Protein AF-A0A9D3VJL6-F1 (afdb_monomer)

Solvent-accessible surface area (backbone atoms only — not comparable to full-atom values): 7669 Å² total; per-residue (Å²): 142,86,81,81,92,48,72,68,60,49,53,54,51,63,73,34,63,89,74,51,64,36,89,69,79,45,66,70,25,32,50,49,57,71,46,64,61,53,89,75,35,52,70,61,64,94,80,65,54,70,74,57,64,73,72,49,80,83,68,96,58,64,30,78,55,57,44,67,55,32,50,45,51,58,25,70,75,66,76,45,72,98,58,66,75,91,66,57,72,33,81,36,74,66,43,76,95,51,39,79,84,41,74,95,44,32,77,77,44,62,91,72,71,75,70,91,78,130

Organism: NCBI:txid47602

Structure (mmCIF, N/CA/C/O backbone):
data_AF-A0A9D3VJL6-F1
#
_entry.id   AF-A0A9D3VJL6-F1
#
loop_
_atom_site.group_PDB
_atom_site.id
_atom_site.type_symbol
_atom_site.label_atom_id
_atom_site.label_alt_id
_atom_site.label_comp_id
_atom_site.label_asym_id
_atom_site.label_entity_id
_atom_site.label_seq_id
_atom_site.pdbx_PDB_ins_code
_atom_site.Cartn_x
_atom_site.Cartn_y
_atom_site.Cartn_z
_atom_site.occupancy
_atom_site.B_iso_or_equiv
_atom_site.auth_seq_id
_atom_site.auth_comp_id
_atom_site.auth_asym_id
_atom_site.auth_atom_id
_atom_site.pdbx_PDB_model_num
ATOM 1 N N . MET A 1 1 ? -3.039 2.910 -1.464 1.00 93.69 1 MET A N 1
ATOM 2 C CA . MET A 1 1 ? -4.215 2.185 -0.932 1.00 93.69 1 MET A CA 1
ATOM 3 C C . MET A 1 1 ? -5.380 2.350 -1.890 1.00 93.69 1 MET A C 1
ATOM 5 O O . MET A 1 1 ? -5.426 3.360 -2.580 1.00 93.69 1 MET A O 1
ATOM 9 N N . VAL A 1 2 ? -6.300 1.389 -1.907 1.00 95.94 2 VAL A N 1
ATOM 10 C CA . VAL A 1 2 ? -7.600 1.479 -2.588 1.00 95.94 2 VAL A CA 1
ATOM 11 C C . VAL A 1 2 ? -8.654 1.219 -1.520 1.00 95.94 2 VAL A C 1
ATOM 13 O O . VAL A 1 2 ? -8.503 0.266 -0.761 1.00 95.94 2 VAL A O 1
ATOM 16 N N . VAL A 1 3 ? -9.652 2.094 -1.401 1.00 95.00 3 VAL A N 1
ATOM 17 C CA . VAL A 1 3 ? -10.644 2.045 -0.318 1.00 95.00 3 VAL A CA 1
ATOM 18 C C . VAL A 1 3 ? -12.034 2.366 -0.843 1.00 95.00 3 VAL A C 1
ATOM 20 O O . VAL A 1 3 ? -12.179 3.165 -1.769 1.00 95.00 3 VAL A O 1
ATOM 23 N N . GLU A 1 4 ? -13.046 1.786 -0.208 1.00 95.38 4 GLU A N 1
ATOM 24 C CA . GLU A 1 4 ? -14.421 2.263 -0.299 1.00 95.38 4 GLU A CA 1
ATOM 25 C C . GLU A 1 4 ? -14.651 3.305 0.811 1.00 95.38 4 GLU A C 1
ATOM 27 O O . GLU A 1 4 ? -14.454 2.996 1.990 1.00 95.38 4 GLU A O 1
ATOM 32 N N . PRO A 1 5 ? -15.012 4.558 0.479 1.00 97.00 5 PRO A N 1
ATOM 33 C CA . PRO A 1 5 ? -15.273 5.574 1.492 1.00 97.00 5 PRO A CA 1
ATOM 34 C C . PRO A 1 5 ? -16.431 5.183 2.419 1.00 97.00 5 PRO A C 1
ATOM 36 O O . PRO A 1 5 ? -17.514 4.830 1.959 1.00 97.00 5 PRO A O 1
ATOM 39 N N . SER A 1 6 ? -16.227 5.308 3.732 1.00 97.75 6 SER A N 1
ATOM 40 C CA . SER A 1 6 ? -17.246 5.013 4.743 1.00 97.75 6 SER A CA 1
ATOM 41 C C . SER A 1 6 ? -17.085 5.919 5.959 1.00 97.75 6 SER A C 1
ATOM 43 O O . SER A 1 6 ? -16.035 5.932 6.605 1.00 97.75 6 SER A O 1
ATOM 45 N N . GLU A 1 7 ? -18.142 6.661 6.296 1.00 98.62 7 GLU A N 1
ATOM 46 C CA . GLU A 1 7 ? -18.177 7.511 7.491 1.00 98.62 7 GLU A CA 1
ATOM 47 C C . GLU A 1 7 ? -18.021 6.684 8.774 1.00 98.62 7 GLU A C 1
ATOM 49 O O . GLU A 1 7 ? -17.323 7.095 9.699 1.00 98.62 7 GLU A O 1
ATOM 54 N N . ALA A 1 8 ? -18.614 5.487 8.815 1.00 98.62 8 ALA A N 1
ATOM 55 C CA . ALA A 1 8 ? -18.505 4.592 9.961 1.00 98.62 8 ALA A CA 1
ATOM 56 C C . ALA A 1 8 ? -17.052 4.150 10.197 1.00 98.62 8 ALA A C 1
ATOM 58 O O . ALA A 1 8 ? -16.560 4.246 11.320 1.00 98.62 8 ALA A O 1
ATOM 59 N N . VAL A 1 9 ? -16.350 3.729 9.136 1.00 97.50 9 VAL A N 1
ATOM 60 C CA . VAL A 1 9 ? -14.932 3.327 9.214 1.00 97.50 9 VAL A CA 1
ATOM 61 C C . VAL A 1 9 ? -14.055 4.520 9.589 1.00 97.50 9 VAL A C 1
ATOM 63 O O . VAL A 1 9 ? -13.170 4.399 10.432 1.00 97.50 9 VAL A O 1
ATOM 66 N N . PHE A 1 10 ? -14.324 5.697 9.020 1.00 98.25 10 PHE A N 1
ATOM 67 C CA . PHE A 1 10 ? -13.608 6.919 9.376 1.00 98.25 10 PHE A CA 1
ATOM 68 C C . PHE A 1 10 ? -13.761 7.267 10.862 1.00 98.25 10 PHE A C 1
ATOM 70 O O . PHE A 1 10 ? -12.760 7.436 11.557 1.00 98.25 10 PHE A O 1
ATOM 77 N N . ASN A 1 11 ? -14.993 7.326 11.372 1.00 98.69 11 ASN A N 1
ATOM 78 C CA . ASN A 1 11 ? -15.258 7.650 12.775 1.00 98.69 11 ASN A CA 1
ATOM 79 C C . ASN A 1 11 ? -14.641 6.615 13.725 1.00 98.69 11 ASN A C 1
ATOM 81 O O . ASN A 1 11 ? -14.092 6.979 14.767 1.00 98.69 11 ASN A O 1
ATOM 85 N N . ASP A 1 12 ? -14.672 5.337 13.347 1.00 98.44 12 ASP A N 1
ATOM 86 C CA . ASP A 1 12 ? -14.026 4.273 14.105 1.00 98.44 12 ASP A CA 1
ATOM 87 C C . ASP A 1 12 ? -12.494 4.436 14.143 1.00 98.44 12 ASP A C 1
ATOM 89 O O . ASP A 1 12 ? -11.909 4.393 15.230 1.00 98.44 12 ASP A O 1
ATOM 93 N N . MET A 1 13 ? -11.844 4.721 13.006 1.00 97.88 13 MET A N 1
ATOM 94 C CA . MET A 1 13 ? -10.410 5.050 12.959 1.00 97.88 13 MET A CA 1
ATOM 95 C C . MET A 1 13 ? -10.084 6.262 13.841 1.00 97.88 13 MET A C 1
ATOM 97 O O . MET A 1 13 ? -9.156 6.208 14.651 1.00 97.88 13 MET A O 1
ATOM 101 N N . MET A 1 14 ? -10.873 7.334 13.745 1.00 98.06 14 MET A N 1
ATOM 102 C CA . MET A 1 14 ? -10.661 8.551 14.533 1.00 98.06 14 MET A CA 1
ATOM 103 C C . MET A 1 14 ? -10.806 8.305 16.036 1.00 98.06 14 MET A C 1
ATOM 105 O O . MET A 1 14 ? -10.029 8.852 16.818 1.00 98.06 14 MET A O 1
ATOM 109 N N . SER A 1 15 ? -11.732 7.438 16.455 1.00 98.25 15 SER A N 1
ATOM 110 C CA . SER A 1 15 ? -11.870 7.051 17.867 1.00 98.25 15 SER A CA 1
ATOM 111 C C . SER A 1 15 ? -10.631 6.325 18.413 1.00 98.25 15 SER A C 1
ATOM 113 O O . SER A 1 15 ? -10.362 6.379 19.613 1.00 98.25 15 SER A O 1
ATOM 115 N N . LYS A 1 16 ? -9.847 5.690 17.530 1.00 98.19 16 LYS A N 1
ATOM 116 C CA . LYS A 1 16 ? -8.677 4.872 17.866 1.00 98.19 16 LYS A CA 1
ATOM 117 C C . LYS A 1 16 ? -7.337 5.593 17.704 1.00 98.19 16 LYS A C 1
ATOM 119 O O . LYS A 1 16 ? -6.320 5.043 18.124 1.00 98.19 16 LYS A O 1
ATOM 124 N N . VAL A 1 17 ? -7.305 6.811 17.152 1.00 96.12 17 VAL A N 1
ATOM 125 C CA . VAL A 1 17 ? -6.056 7.534 16.820 1.00 96.12 17 VAL A CA 1
ATOM 126 C C . VAL A 1 17 ? -5.122 7.738 18.021 1.00 96.12 17 VAL A C 1
ATOM 128 O O . VAL A 1 17 ? -3.906 7.700 17.872 1.00 96.12 17 VAL A O 1
ATOM 131 N N . ASN A 1 18 ? -5.686 7.903 19.223 1.00 94.81 18 ASN A N 1
ATOM 132 C CA . ASN A 1 18 ? -4.924 8.130 20.456 1.00 94.81 18 ASN A CA 1
ATOM 133 C C . ASN A 1 18 ? -4.660 6.850 21.263 1.00 94.81 18 ASN A C 1
ATOM 135 O O . ASN A 1 18 ? -3.924 6.891 22.246 1.00 94.81 18 ASN A O 1
ATOM 139 N N . THR A 1 19 ? -5.294 5.732 20.905 1.00 96.25 19 THR A N 1
ATOM 140 C CA . THR A 1 19 ? -5.258 4.488 21.695 1.00 96.25 19 THR A CA 1
ATOM 141 C C . THR A 1 19 ? -4.543 3.354 20.979 1.00 96.25 19 THR A C 1
ATOM 143 O O . THR A 1 19 ? -3.962 2.488 21.628 1.00 96.25 19 THR A O 1
ATOM 146 N N . LEU A 1 20 ? -4.600 3.330 19.649 1.00 96.38 20 LEU A N 1
ATOM 147 C CA . LEU A 1 20 ? -3.952 2.316 18.838 1.00 96.38 20 LEU A CA 1
ATOM 148 C C . LEU A 1 20 ? -2.508 2.747 18.536 1.00 96.38 20 LEU A C 1
ATOM 150 O O . LEU A 1 20 ? -2.294 3.877 18.094 1.00 96.38 20 LEU A O 1
ATOM 154 N N . PRO A 1 21 ? -1.499 1.890 18.767 1.00 94.06 21 PRO A N 1
ATOM 155 C CA . PRO A 1 21 ? -0.109 2.289 18.595 1.00 94.06 21 PRO A CA 1
ATOM 156 C C . PRO A 1 21 ? 0.228 2.543 17.120 1.00 94.06 21 PRO A C 1
ATOM 158 O O . PRO A 1 21 ? -0.124 1.750 16.249 1.00 94.06 21 PRO A O 1
ATOM 161 N N . SER A 1 22 ? 0.996 3.601 16.848 1.00 96.44 22 SER A N 1
ATOM 162 C CA . SER A 1 22 ? 1.690 3.791 15.571 1.00 96.44 22 SER A CA 1
ATOM 163 C C . SER A 1 22 ? 3.192 3.645 15.779 1.00 96.44 22 SER A C 1
ATOM 165 O O . SER A 1 22 ? 3.863 4.554 16.265 1.00 96.44 22 SER A O 1
ATOM 167 N N . TYR A 1 23 ? 3.737 2.489 15.405 1.00 94.00 23 TYR A N 1
ATOM 168 C CA . TYR A 1 23 ? 5.156 2.181 15.604 1.00 94.00 23 TYR A CA 1
ATOM 169 C C . TYR A 1 23 ? 6.094 2.975 14.676 1.00 94.00 23 TYR A C 1
ATOM 171 O O . TYR A 1 23 ? 7.304 2.971 14.885 1.00 94.00 23 TYR A O 1
ATOM 179 N N . THR A 1 24 ? 5.554 3.663 13.664 1.00 91.81 24 THR A N 1
ATOM 180 C CA . THR A 1 24 ? 6.306 4.601 12.814 1.00 91.81 24 THR A CA 1
ATOM 181 C C . THR A 1 24 ? 6.113 6.061 13.229 1.00 91.81 24 THR A C 1
ATOM 183 O O . THR A 1 24 ? 6.767 6.936 12.668 1.00 91.81 24 THR A O 1
ATOM 186 N N . GLY A 1 25 ? 5.193 6.344 14.160 1.00 92.44 25 GLY A N 1
ATOM 187 C CA . GLY A 1 25 ? 4.761 7.703 14.500 1.00 92.44 25 GLY A CA 1
ATOM 188 C C . GLY A 1 25 ? 3.923 8.400 13.417 1.00 92.44 25 GLY A C 1
ATOM 189 O O . GLY A 1 25 ? 3.588 9.569 13.583 1.00 92.44 25 GLY A O 1
ATOM 190 N N . GLY A 1 26 ? 3.584 7.707 12.322 1.00 92.56 26 GLY A N 1
ATOM 191 C CA . GLY A 1 26 ? 2.801 8.236 11.199 1.00 92.56 26 GLY A CA 1
ATOM 192 C C . GLY A 1 26 ? 1.571 7.390 10.862 1.00 92.56 26 GLY A C 1
ATOM 193 O O . GLY A 1 26 ? 1.184 6.495 11.618 1.00 92.56 26 GLY A O 1
ATOM 194 N N . ASP A 1 27 ? 0.971 7.648 9.702 1.00 95.19 27 ASP A N 1
ATOM 195 C CA . ASP A 1 27 ? -0.214 6.934 9.213 1.00 95.19 27 ASP A CA 1
ATOM 196 C C . ASP A 1 27 ? 0.082 5.460 8.916 1.00 95.19 27 ASP A C 1
ATOM 198 O O . ASP A 1 27 ? -0.701 4.605 9.314 1.00 95.19 27 ASP A O 1
ATOM 202 N N . GLN A 1 28 ? 1.240 5.137 8.325 1.00 95.06 28 GLN A N 1
ATOM 203 C CA . GLN A 1 28 ? 1.606 3.752 8.005 1.00 95.06 28 GLN A CA 1
ATOM 204 C C . GLN A 1 28 ? 1.560 2.841 9.241 1.00 95.06 28 GLN A C 1
ATOM 206 O O . GLN A 1 28 ? 0.998 1.750 9.192 1.00 95.06 28 GLN A O 1
ATOM 211 N N . GLY A 1 29 ? 2.136 3.285 10.362 1.00 96.56 29 GLY A N 1
ATOM 212 C CA . GLY A 1 29 ? 2.134 2.517 11.604 1.00 96.56 29 GLY A CA 1
ATOM 213 C C . GLY A 1 29 ? 0.735 2.381 12.199 1.00 96.56 29 GLY A C 1
ATOM 214 O O . GLY A 1 29 ? 0.376 1.300 12.653 1.00 96.56 29 GLY A O 1
ATOM 215 N N . PHE A 1 30 ? -0.069 3.448 12.156 1.00 98.06 30 PHE A N 1
ATOM 216 C CA . PHE A 1 30 ? -1.451 3.420 12.633 1.00 98.06 30 PHE A CA 1
ATOM 217 C C . PHE A 1 30 ? -2.320 2.474 11.794 1.00 98.06 30 PHE A C 1
ATOM 219 O O . PHE A 1 30 ? -3.002 1.615 12.346 1.00 98.06 30 PHE A O 1
ATOM 226 N N . LEU A 1 31 ? -2.264 2.593 10.466 1.00 97.31 31 LEU A N 1
ATOM 227 C CA . LEU A 1 31 ? -3.057 1.791 9.535 1.00 97.31 31 LEU A CA 1
ATOM 228 C C . LEU A 1 31 ? -2.676 0.311 9.593 1.00 97.31 31 LEU A C 1
ATOM 230 O O . LEU A 1 31 ? -3.564 -0.532 9.540 1.00 97.31 31 LEU A O 1
ATOM 234 N N . ASN A 1 32 ? -1.395 -0.013 9.783 1.00 96.62 32 ASN A N 1
ATOM 235 C CA . ASN A 1 32 ? -0.967 -1.398 9.993 1.00 96.62 32 ASN A CA 1
ATOM 236 C C . ASN A 1 32 ? -1.467 -1.969 11.325 1.00 96.62 32 ASN A C 1
ATOM 238 O O . ASN A 1 32 ? -1.782 -3.152 11.399 1.00 96.62 32 ASN A O 1
ATOM 242 N N . SER A 1 33 ? -1.574 -1.148 12.372 1.00 97.25 33 SER A N 1
ATOM 243 C CA . SER A 1 33 ? -2.201 -1.578 13.624 1.00 97.25 33 SER A CA 1
ATOM 244 C C . SER A 1 33 ? -3.722 -1.712 13.494 1.00 97.25 33 SER A C 1
ATOM 246 O O . SER A 1 33 ? -4.309 -2.570 14.150 1.00 97.25 33 SER A O 1
ATOM 248 N N . TYR A 1 34 ? -4.367 -0.864 12.683 1.00 97.38 34 TYR A N 1
ATOM 249 C CA . TYR A 1 34 ? -5.822 -0.856 12.488 1.00 97.38 34 TYR A CA 1
ATOM 250 C C . TYR A 1 34 ? -6.277 -2.042 11.632 1.00 97.38 34 TYR A C 1
ATOM 252 O O . TYR A 1 34 ? -7.193 -2.763 12.017 1.00 97.38 34 TYR A O 1
ATOM 260 N N . TYR A 1 35 ? -5.581 -2.295 10.523 1.00 96.75 35 TYR A N 1
ATOM 261 C CA . TYR A 1 35 ? -5.759 -3.464 9.662 1.00 96.75 35 TYR A CA 1
ATOM 262 C C . TYR A 1 35 ? -4.719 -4.538 10.005 1.00 96.75 35 TYR A C 1
ATOM 264 O O . TYR A 1 35 ? -3.879 -4.899 9.182 1.00 96.75 35 TYR A O 1
ATOM 272 N N . SER A 1 36 ? -4.750 -5.039 11.241 1.00 96.19 36 SER A N 1
ATOM 273 C CA . SER A 1 36 ? -3.707 -5.929 11.777 1.00 96.19 36 SER A CA 1
ATOM 274 C C . SER A 1 36 ? -3.536 -7.247 11.013 1.00 96.19 36 SER A C 1
ATOM 276 O O . SER A 1 36 ? -2.440 -7.807 11.008 1.00 96.19 36 SER A O 1
ATOM 278 N N . ASP A 1 37 ? -4.583 -7.717 10.330 1.00 96.25 37 ASP A N 1
ATOM 279 C CA . ASP A 1 37 ? -4.548 -8.935 9.514 1.00 96.25 37 ASP A CA 1
ATOM 280 C C . ASP A 1 37 ? -4.133 -8.689 8.049 1.00 96.25 37 ASP A C 1
ATOM 282 O O . ASP A 1 37 ? -3.961 -9.632 7.277 1.00 96.25 37 ASP A O 1
ATOM 286 N N . PHE A 1 38 ? -3.887 -7.433 7.652 1.00 96.06 38 PHE A N 1
ATOM 287 C CA . PHE A 1 38 ? -3.460 -7.079 6.293 1.00 96.06 38 PHE A CA 1
ATOM 288 C C . PHE A 1 38 ? -2.263 -7.899 5.774 1.00 96.06 38 PHE A C 1
ATOM 290 O O . PHE A 1 38 ? -2.300 -8.297 4.608 1.00 96.06 38 PHE A O 1
ATOM 297 N N . PRO A 1 39 ? -1.224 -8.234 6.575 1.00 94.62 39 PRO A N 1
ATOM 298 C CA . PRO A 1 39 ? -0.128 -9.089 6.110 1.00 94.62 39 PRO A CA 1
ATOM 299 C C . PRO A 1 39 ? -0.569 -10.485 5.641 1.00 94.62 39 PRO A C 1
ATOM 301 O O . PRO A 1 39 ? 0.083 -11.059 4.766 1.00 94.62 39 PRO A O 1
ATOM 304 N N . ASN A 1 40 ? -1.670 -11.011 6.185 1.00 95.50 40 ASN A N 1
ATOM 305 C CA . ASN A 1 40 ? -2.218 -12.326 5.848 1.00 95.50 40 ASN A CA 1
ATOM 306 C C . ASN A 1 40 ? -3.204 -12.281 4.672 1.00 95.50 40 ASN A C 1
ATOM 308 O O . ASN A 1 40 ? -3.542 -13.328 4.119 1.00 95.50 40 ASN A O 1
ATOM 312 N N . ALA A 1 41 ? -3.633 -11.090 4.245 1.00 96.19 41 ALA A N 1
ATOM 313 C CA . ALA A 1 41 ? -4.565 -10.944 3.138 1.00 96.19 41 ALA A CA 1
ATOM 314 C C . ALA A 1 41 ? -3.980 -11.462 1.811 1.00 96.19 41 ALA A C 1
ATOM 316 O O . ALA A 1 41 ? -2.766 -11.421 1.550 1.00 96.19 41 ALA A O 1
ATOM 317 N N . HIS A 1 42 ? -4.868 -11.948 0.946 1.00 94.50 42 HIS A N 1
ATOM 318 C CA . HIS A 1 42 ? -4.497 -12.434 -0.379 1.00 94.50 42 HIS A CA 1
ATOM 319 C C . HIS A 1 42 ? -3.982 -11.297 -1.258 1.00 94.50 42 HIS A C 1
ATOM 321 O O . HIS A 1 42 ? -4.423 -10.156 -1.144 1.0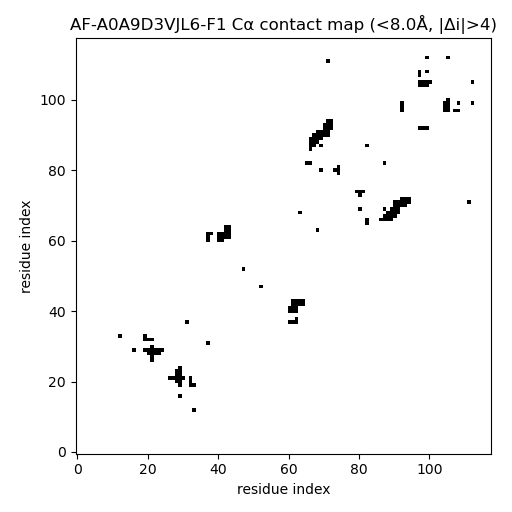0 94.50 42 HIS A O 1
ATOM 327 N N . VAL A 1 43 ? -3.037 -11.606 -2.145 1.00 95.31 43 VAL A N 1
ATOM 328 C CA . VAL A 1 43 ? -2.584 -10.639 -3.147 1.00 95.31 43 VAL A CA 1
ATOM 329 C C . VAL A 1 43 ? -3.685 -10.474 -4.190 1.00 95.31 43 VAL A C 1
ATOM 331 O O . VAL A 1 43 ? -4.193 -11.465 -4.709 1.00 95.31 43 VAL A O 1
ATOM 334 N N . PHE A 1 44 ? -4.036 -9.227 -4.487 1.00 94.94 44 PHE A N 1
ATOM 335 C CA . PHE A 1 44 ? -4.942 -8.884 -5.573 1.00 94.94 44 PHE A CA 1
ATOM 336 C C . PHE A 1 44 ? -4.326 -9.310 -6.908 1.00 94.94 44 PHE A C 1
ATOM 338 O O . PHE A 1 44 ? -3.216 -8.890 -7.248 1.00 94.94 44 PHE A O 1
ATOM 345 N N . ASP A 1 45 ? -5.064 -10.114 -7.668 1.00 92.94 45 ASP A N 1
ATOM 346 C CA . ASP A 1 45 ? -4.699 -10.506 -9.023 1.00 92.94 45 ASP A CA 1
ATOM 347 C C . ASP A 1 45 ? -5.670 -9.856 -10.025 1.00 92.94 45 ASP A C 1
ATOM 349 O O . ASP A 1 45 ? -6.849 -10.227 -10.074 1.00 92.94 45 ASP A O 1
ATOM 353 N N . PRO A 1 46 ? -5.199 -8.884 -10.831 1.00 91.50 46 PRO A N 1
ATOM 354 C CA . PRO A 1 46 ? -6.037 -8.197 -11.809 1.00 91.50 46 PRO A CA 1
ATOM 355 C C . PRO A 1 46 ? -6.466 -9.088 -12.981 1.00 91.50 46 PRO A C 1
ATOM 357 O O . PRO A 1 46 ? -7.349 -8.689 -13.738 1.00 91.50 46 PRO A O 1
ATOM 360 N N . ASN A 1 47 ? -5.855 -10.263 -13.159 1.00 93.56 47 ASN A N 1
ATOM 361 C CA . ASN A 1 47 ? -6.092 -11.140 -14.305 1.00 93.56 47 ASN A CA 1
ATOM 362 C C . ASN A 1 47 ? -7.062 -12.290 -13.998 1.00 93.56 47 ASN A C 1
ATOM 364 O O . ASN A 1 47 ? -7.260 -13.162 -14.848 1.00 93.56 47 ASN A O 1
ATOM 368 N N . ILE A 1 48 ? -7.675 -12.314 -12.808 1.00 92.31 48 ILE A N 1
ATOM 369 C CA . ILE A 1 48 ? -8.662 -13.343 -12.466 1.00 92.31 48 ILE A CA 1
ATOM 370 C C . ILE A 1 48 ? -9.858 -13.247 -13.432 1.00 92.31 48 ILE A C 1
ATOM 372 O O . ILE A 1 48 ? -10.462 -12.176 -13.552 1.00 92.31 48 ILE A O 1
ATOM 376 N N . PRO A 1 49 ? -10.259 -14.359 -14.081 1.00 95.19 49 PRO A N 1
ATOM 377 C CA . PRO A 1 49 ? -11.425 -14.378 -14.956 1.00 95.19 49 PRO A CA 1
ATOM 378 C C . PRO A 1 49 ? -12.707 -13.964 -14.223 1.00 95.19 49 PRO A C 1
ATOM 380 O O . PRO A 1 49 ? -12.938 -14.329 -13.065 1.00 95.19 49 PRO A O 1
ATOM 383 N N . GLN A 1 50 ? -13.579 -13.216 -14.900 1.00 92.69 50 GLN A N 1
ATOM 384 C CA . GLN A 1 50 ? -14.773 -12.635 -14.279 1.00 92.69 50 GLN A CA 1
ATOM 385 C C . GLN A 1 50 ? -15.739 -13.706 -13.742 1.00 92.69 50 GLN A C 1
ATOM 387 O O . GLN A 1 50 ? -16.476 -13.471 -12.784 1.00 92.69 50 GLN A O 1
ATOM 392 N N . GLU A 1 51 ? -15.736 -14.893 -14.340 1.00 94.81 51 GLU A N 1
ATOM 393 C CA . GLU A 1 51 ? -16.533 -16.046 -13.924 1.00 94.81 51 GLU A CA 1
ATOM 394 C C . GLU A 1 51 ? -16.079 -16.549 -12.552 1.00 94.81 51 GLU A C 1
ATOM 396 O O . GLU A 1 51 ? -16.912 -16.879 -11.714 1.00 94.81 51 GLU A O 1
ATOM 401 N N . VAL A 1 52 ? -14.769 -16.534 -12.292 1.00 93.06 52 VAL A N 1
ATOM 402 C CA . VAL A 1 52 ? -14.184 -16.916 -11.000 1.00 93.06 52 VAL A CA 1
ATOM 403 C C . VAL A 1 52 ? -14.481 -15.851 -9.944 1.00 93.06 52 VAL A C 1
ATOM 405 O O . VAL A 1 52 ? -14.878 -16.188 -8.827 1.00 93.06 52 VAL A O 1
ATOM 408 N N . LEU A 1 53 ? -14.372 -14.564 -10.302 1.00 90.06 53 LEU A N 1
ATOM 409 C CA . LEU A 1 53 ? -14.686 -13.447 -9.399 1.00 90.06 53 LEU A CA 1
ATOM 410 C C . LEU A 1 53 ? -16.129 -13.488 -8.877 1.00 90.06 53 LEU A C 1
ATOM 412 O O . LEU A 1 53 ? -16.370 -13.109 -7.736 1.00 90.06 53 LEU A O 1
ATOM 416 N N . LYS A 1 54 ? -17.082 -13.955 -9.693 1.00 91.00 54 LYS A N 1
ATOM 417 C CA . LYS A 1 54 ? -18.505 -14.038 -9.317 1.00 91.00 54 LYS A CA 1
ATOM 418 C C . LYS A 1 54 ? -18.819 -15.158 -8.326 1.00 91.00 54 LYS A C 1
ATOM 420 O O . LYS A 1 54 ? -19.841 -15.085 -7.653 1.00 91.00 54 LYS A O 1
ATOM 425 N N . VAL A 1 55 ? -17.998 -16.207 -8.287 1.00 93.94 55 VAL A N 1
ATOM 426 C CA . VAL A 1 55 ? -18.251 -17.406 -7.468 1.00 93.94 55 VAL A CA 1
ATOM 427 C C . VAL A 1 55 ? -17.399 -17.403 -6.199 1.00 93.94 55 VAL A C 1
ATOM 429 O O . VAL A 1 55 ? -17.788 -18.004 -5.197 1.00 93.94 55 VAL A O 1
ATOM 432 N N . ARG A 1 56 ? -16.248 -16.719 -6.212 1.00 90.12 56 ARG A N 1
ATOM 433 C CA . ARG A 1 56 ? -15.406 -16.590 -5.020 1.00 90.12 56 ARG A CA 1
ATOM 434 C C . ARG A 1 56 ? -16.082 -15.707 -3.956 1.00 90.12 56 ARG A C 1
ATOM 436 O O . ARG A 1 56 ? -16.747 -14.734 -4.311 1.00 90.12 56 ARG A O 1
ATOM 443 N N . PRO A 1 57 ? -15.877 -15.987 -2.658 1.00 92.12 57 PRO A N 1
ATOM 444 C CA . PRO A 1 57 ? -16.227 -15.046 -1.600 1.00 92.12 57 PRO A CA 1
ATOM 445 C C . PRO A 1 57 ? -15.514 -13.706 -1.807 1.00 92.12 57 PRO A C 1
ATOM 447 O O . PRO A 1 57 ? -14.343 -13.681 -2.193 1.00 92.12 57 PRO A O 1
ATOM 450 N N . VAL A 1 58 ? -16.210 -12.601 -1.538 1.00 89.44 58 VAL A N 1
ATOM 451 C CA . VAL A 1 58 ? -15.589 -11.272 -1.544 1.00 89.44 58 VAL A CA 1
ATOM 452 C C . VAL A 1 58 ? -14.628 -11.203 -0.353 1.00 89.44 58 VAL A C 1
ATOM 454 O O . VAL A 1 58 ? -15.074 -11.415 0.777 1.00 89.44 58 VAL A O 1
ATOM 457 N N . PRO A 1 59 ? -13.325 -10.968 -0.577 1.00 91.50 59 PRO A N 1
ATOM 458 C CA . PRO A 1 59 ? -12.377 -10.833 0.517 1.00 91.50 59 PRO A CA 1
ATOM 459 C C . PRO A 1 59 ? -12.661 -9.549 1.303 1.00 91.50 59 PRO A C 1
ATOM 461 O O . PRO A 1 59 ? -13.075 -8.546 0.727 1.00 91.50 59 PRO A O 1
ATOM 464 N N . GLU A 1 60 ? -12.400 -9.566 2.611 1.00 92.88 60 GLU A N 1
ATOM 465 C CA . GLU A 1 60 ? -12.481 -8.359 3.447 1.00 92.88 60 GLU A CA 1
ATOM 466 C C . GLU A 1 60 ? -11.470 -7.297 2.991 1.00 92.88 60 GLU A C 1
ATOM 468 O O . GLU A 1 60 ? -11.778 -6.109 2.935 1.00 92.88 60 GLU A O 1
ATOM 473 N N . MET A 1 61 ? -10.264 -7.737 2.625 1.00 95.56 61 MET A N 1
ATOM 474 C CA . MET A 1 61 ? -9.218 -6.903 2.045 1.00 95.56 61 MET A CA 1
ATOM 475 C C . MET A 1 61 ? -8.262 -7.746 1.191 1.00 95.56 61 MET A C 1
ATOM 477 O O . MET A 1 61 ? -8.156 -8.962 1.360 1.00 95.56 61 MET A O 1
ATOM 481 N N . GLU A 1 62 ? -7.531 -7.090 0.294 1.00 96.19 62 GLU A N 1
ATOM 482 C CA . GLU A 1 62 ? -6.481 -7.695 -0.531 1.00 96.19 62 GLU A CA 1
ATOM 483 C C . GLU A 1 62 ? -5.217 -6.821 -0.488 1.00 96.19 62 GLU A C 1
ATOM 485 O O . GLU A 1 62 ? -5.271 -5.606 -0.271 1.00 96.19 62 GLU A O 1
ATOM 490 N N . ARG A 1 63 ? -4.054 -7.434 -0.715 1.00 97.06 63 ARG A N 1
ATOM 491 C CA . ARG A 1 63 ? -2.768 -6.740 -0.831 1.00 97.06 63 ARG A CA 1
ATOM 492 C C . ARG A 1 63 ? -2.464 -6.422 -2.283 1.00 97.06 63 ARG A C 1
ATOM 494 O O . ARG A 1 63 ? -2.495 -7.298 -3.140 1.00 97.06 63 ARG A O 1
ATOM 501 N N . LEU A 1 64 ? -2.071 -5.184 -2.552 1.00 96.31 64 LEU A N 1
ATOM 502 C CA . LEU A 1 64 ? -1.501 -4.834 -3.847 1.00 96.31 64 LEU A CA 1
ATOM 503 C C . LEU A 1 64 ? -0.078 -5.389 -3.969 1.00 96.31 64 LEU A C 1
ATOM 505 O O . LEU A 1 64 ? 0.698 -5.358 -3.012 1.00 96.31 64 LEU A O 1
ATOM 509 N N . SER A 1 65 ? 0.270 -5.858 -5.167 1.00 94.75 65 SER A N 1
ATOM 510 C CA . SER A 1 65 ? 1.658 -6.163 -5.519 1.00 94.75 65 SER A CA 1
ATOM 511 C C . SER A 1 65 ? 2.541 -4.914 -5.396 1.00 94.75 65 SER A C 1
ATOM 513 O O . SER A 1 65 ? 2.088 -3.794 -5.647 1.00 94.75 65 SER A O 1
ATOM 515 N N . THR A 1 66 ? 3.828 -5.107 -5.087 1.00 93.88 66 THR A N 1
ATOM 516 C CA . THR A 1 66 ? 4.847 -4.043 -5.041 1.00 93.88 66 THR A CA 1
ATOM 517 C C . THR A 1 66 ? 4.940 -3.252 -6.351 1.00 93.88 66 THR A C 1
ATOM 519 O O . THR A 1 66 ? 5.326 -2.089 -6.320 1.00 93.88 66 THR A O 1
ATOM 522 N N . LEU A 1 67 ? 4.499 -3.822 -7.480 1.00 94.38 67 LEU A N 1
ATOM 523 C CA . LEU A 1 67 ? 4.372 -3.123 -8.769 1.00 94.38 67 LEU A CA 1
ATOM 524 C C . LEU A 1 67 ? 3.566 -1.809 -8.682 1.00 94.38 67 LEU A C 1
ATOM 526 O O . LEU A 1 67 ? 3.810 -0.884 -9.459 1.00 94.38 67 LEU A O 1
ATOM 530 N N . TYR A 1 68 ? 2.621 -1.720 -7.740 1.00 95.12 68 TYR A N 1
ATOM 531 C CA . TYR A 1 68 ? 1.737 -0.567 -7.527 1.00 95.12 68 TYR A CA 1
ATOM 532 C C . TYR A 1 68 ? 2.163 0.343 -6.362 1.00 95.12 68 TYR A C 1
ATOM 534 O O . TYR A 1 68 ? 1.423 1.258 -6.001 1.00 95.12 68 TYR A O 1
ATOM 542 N N . ASN A 1 69 ? 3.319 0.093 -5.745 1.00 95.19 69 ASN A N 1
ATOM 543 C CA . ASN A 1 69 ? 3.887 0.928 -4.684 1.00 95.19 69 ASN A CA 1
ATOM 544 C C . ASN A 1 69 ? 5.398 0.655 -4.559 1.00 95.19 69 ASN A C 1
ATOM 546 O O . ASN A 1 69 ? 5.875 0.238 -3.502 1.00 95.19 69 ASN A O 1
ATOM 550 N N . ALA A 1 70 ? 6.137 0.799 -5.661 1.00 93.44 70 ALA A N 1
ATOM 551 C CA . ALA A 1 70 ? 7.560 0.483 -5.697 1.00 93.44 70 ALA A CA 1
ATOM 552 C C . ALA A 1 70 ? 8.364 1.526 -4.909 1.00 93.44 70 ALA A C 1
ATOM 554 O O . ALA A 1 70 ? 8.299 2.719 -5.193 1.00 93.44 70 ALA A O 1
ATOM 555 N N . ASP A 1 71 ? 9.113 1.073 -3.908 1.00 92.75 71 ASP A N 1
ATOM 556 C CA . ASP A 1 71 ? 9.780 1.932 -2.929 1.00 92.7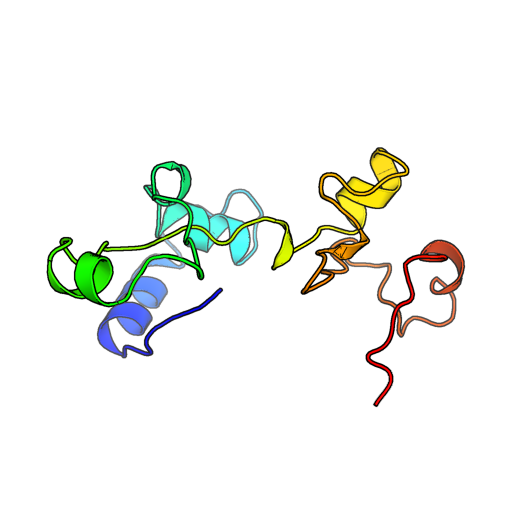5 71 ASP A CA 1
ATOM 557 C C . ASP A 1 71 ? 11.178 2.364 -3.409 1.00 92.75 71 ASP A C 1
ATOM 559 O O . ASP A 1 71 ? 12.080 1.536 -3.578 1.00 92.75 71 ASP A O 1
ATOM 563 N N . VAL A 1 72 ? 11.371 3.671 -3.608 1.00 91.00 72 VAL A N 1
ATOM 564 C CA . VAL A 1 72 ? 12.666 4.240 -4.027 1.00 91.00 72 VAL A CA 1
ATOM 565 C C . VAL A 1 72 ? 13.745 4.075 -2.953 1.00 91.00 72 VAL A C 1
ATOM 567 O O . VAL A 1 72 ? 14.908 3.864 -3.284 1.00 91.00 72 VAL A O 1
ATOM 570 N N . GLY A 1 73 ? 13.400 4.132 -1.668 1.00 90.06 73 GLY A N 1
ATOM 571 C CA . GLY A 1 73 ? 14.348 3.879 -0.584 1.00 90.06 73 GLY A CA 1
ATOM 572 C C . GLY A 1 73 ? 14.939 2.472 -0.643 1.00 90.06 73 GLY A C 1
ATOM 573 O O . GLY A 1 73 ? 16.154 2.310 -0.513 1.00 90.06 73 GLY A O 1
ATOM 574 N N . LEU A 1 74 ? 14.110 1.464 -0.928 1.00 91.44 74 LEU A N 1
ATOM 575 C CA . LEU A 1 74 ? 14.587 0.096 -1.156 1.00 91.44 74 LEU A CA 1
ATOM 576 C C . LEU A 1 74 ? 15.462 -0.005 -2.410 1.00 91.44 74 LEU A C 1
ATOM 57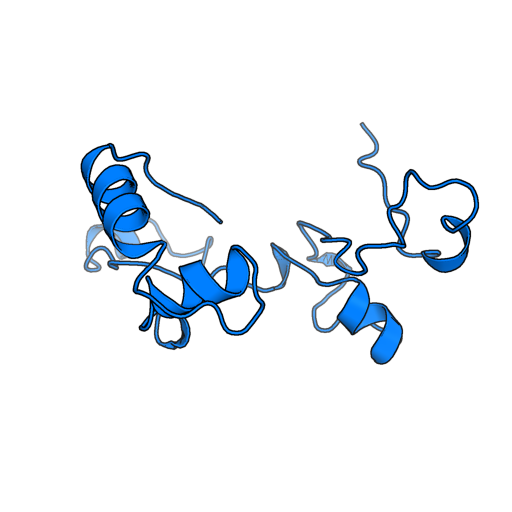8 O O . LEU A 1 74 ? 16.508 -0.656 -2.358 1.00 91.44 74 LEU A O 1
ATOM 582 N N . TYR A 1 75 ? 15.085 0.667 -3.504 1.00 90.44 75 TYR A N 1
ATOM 583 C CA . TYR A 1 75 ? 15.915 0.7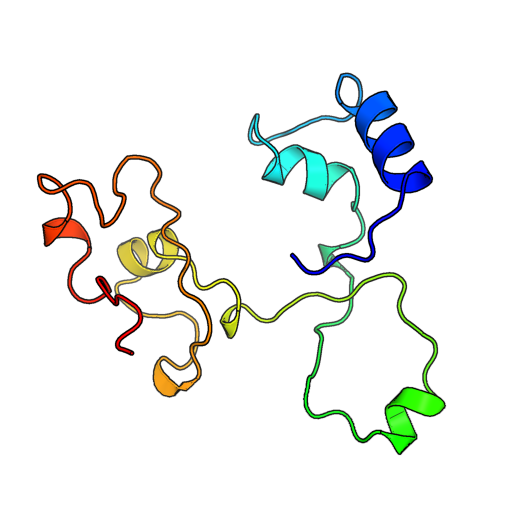35 -4.711 1.00 90.44 75 TYR A CA 1
ATOM 584 C C .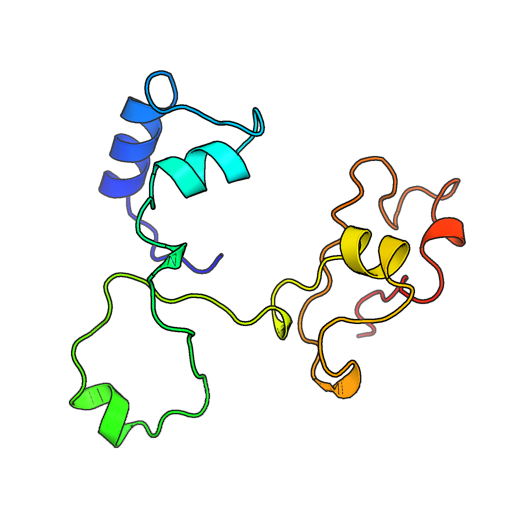 TYR A 1 75 ? 17.304 1.303 -4.404 1.00 90.44 75 TYR A C 1
ATOM 586 O O . TYR A 1 75 ? 18.301 0.708 -4.799 1.00 90.44 75 TYR A O 1
ATOM 594 N N . MET A 1 76 ? 17.394 2.407 -3.658 1.00 87.81 76 MET A N 1
ATOM 595 C CA . MET A 1 76 ? 18.674 3.055 -3.341 1.00 87.81 76 MET A CA 1
ATOM 596 C C . MET A 1 76 ? 19.598 2.165 -2.500 1.00 87.81 76 MET A C 1
ATOM 598 O O . MET A 1 76 ? 20.816 2.230 -2.651 1.00 87.81 76 MET A O 1
ATOM 602 N N . ILE A 1 77 ? 19.037 1.313 -1.637 1.00 88.88 77 ILE A N 1
ATOM 603 C CA . ILE A 1 77 ? 19.812 0.347 -0.844 1.00 88.88 77 ILE A CA 1
ATOM 604 C C . ILE A 1 77 ? 20.258 -0.843 -1.707 1.00 88.88 77 ILE A C 1
ATOM 606 O O . ILE A 1 77 ? 21.386 -1.316 -1.571 1.00 88.88 77 ILE A O 1
ATOM 610 N N . ALA A 1 78 ? 19.384 -1.345 -2.582 1.00 90.44 78 ALA A N 1
ATOM 611 C CA . ALA A 1 78 ? 19.634 -2.549 -3.378 1.00 90.44 78 ALA A CA 1
ATOM 612 C C . ALA A 1 78 ? 20.332 -2.284 -4.726 1.00 90.44 78 ALA A C 1
ATOM 614 O O . ALA A 1 78 ? 20.826 -3.223 -5.352 1.00 90.44 78 ALA A O 1
ATOM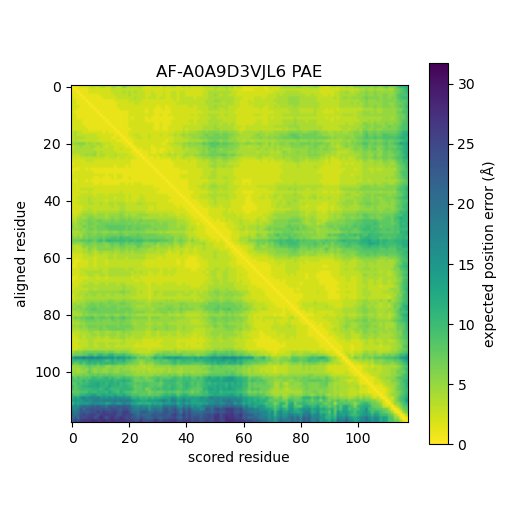 615 N N . ASN A 1 79 ? 20.344 -1.030 -5.185 1.00 89.19 79 ASN A N 1
ATOM 616 C CA . ASN A 1 79 ? 20.741 -0.583 -6.523 1.00 89.19 79 ASN A CA 1
ATOM 617 C C . ASN A 1 79 ? 20.050 -1.352 -7.671 1.00 89.19 79 ASN A C 1
ATOM 619 O O . ASN A 1 79 ? 20.651 -1.607 -8.716 1.00 89.19 79 ASN A O 1
ATOM 623 N N . LYS A 1 80 ? 18.804 -1.785 -7.447 1.00 89.75 80 LYS A N 1
ATOM 624 C CA . LYS A 1 80 ? 17.926 -2.427 -8.436 1.00 89.75 80 LYS A CA 1
ATOM 625 C C . LYS A 1 80 ? 16.482 -2.440 -7.945 1.00 89.75 80 LYS A C 1
ATOM 627 O O . LYS A 1 80 ? 16.230 -2.415 -6.739 1.00 89.75 80 LYS A O 1
ATOM 632 N N . TRP A 1 81 ? 15.537 -2.571 -8.871 1.00 90.69 81 TRP A N 1
ATOM 633 C CA . TRP A 1 81 ? 14.154 -2.874 -8.521 1.00 90.69 81 TRP A CA 1
ATOM 634 C C . TRP A 1 81 ? 14.016 -4.310 -8.002 1.00 90.69 81 TRP A C 1
ATOM 636 O O . TRP A 1 81 ? 14.689 -5.233 -8.459 1.00 90.69 81 TRP A O 1
ATOM 646 N N . MET A 1 82 ? 13.128 -4.494 -7.023 1.00 88.50 82 MET A N 1
ATOM 647 C CA . MET A 1 82 ? 12.789 -5.813 -6.461 1.00 88.50 82 MET A CA 1
ATOM 648 C C . MET A 1 82 ? 11.733 -6.561 -7.292 1.00 88.50 82 MET A C 1
ATOM 650 O O . MET A 1 82 ? 11.339 -7.671 -6.946 1.00 88.50 82 MET A O 1
ATOM 654 N N . VAL A 1 83 ? 11.274 -5.933 -8.368 1.00 89.50 83 VAL A N 1
ATOM 655 C CA . VAL A 1 83 ? 10.267 -6.396 -9.323 1.00 89.50 83 VAL A CA 1
ATOM 656 C C . VAL A 1 83 ? 10.800 -6.165 -10.737 1.00 89.50 83 VAL A C 1
ATOM 658 O O . VAL A 1 83 ? 11.799 -5.462 -10.902 1.00 89.50 8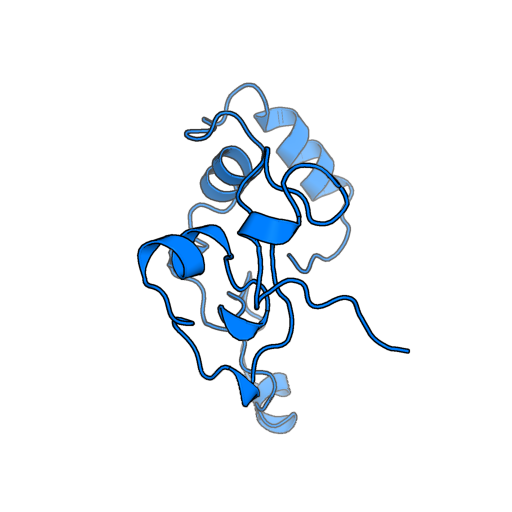3 VAL A O 1
ATOM 661 N N . ASP A 1 84 ? 10.145 -6.742 -11.744 1.00 90.56 84 ASP A N 1
ATOM 662 C CA . ASP A 1 84 ? 10.462 -6.439 -13.139 1.00 90.56 84 ASP A CA 1
ATOM 663 C C . ASP A 1 84 ? 10.190 -4.953 -13.420 1.00 90.56 84 ASP A C 1
ATOM 665 O O . ASP A 1 84 ? 9.077 -4.457 -13.229 1.00 90.56 84 ASP A O 1
ATOM 669 N N . GLU A 1 85 ? 11.227 -4.237 -13.851 1.00 88.44 85 GLU A N 1
ATOM 670 C CA . GLU A 1 85 ? 11.157 -2.810 -14.157 1.00 88.44 85 GLU A CA 1
ATOM 671 C C . GLU A 1 85 ? 10.160 -2.513 -15.285 1.00 88.44 85 GLU A C 1
ATOM 673 O O . GLU A 1 85 ? 9.485 -1.485 -15.253 1.00 88.44 85 GLU A O 1
ATOM 678 N N . SER A 1 86 ? 10.003 -3.433 -16.242 1.00 89.56 86 SER A N 1
ATOM 679 C CA . SER A 1 86 ? 9.070 -3.281 -17.365 1.00 89.56 86 SER A CA 1
ATOM 680 C C . SER A 1 86 ? 7.598 -3.403 -16.957 1.00 89.56 86 SER A C 1
ATOM 682 O O . SER A 1 86 ? 6.712 -2.946 -17.682 1.00 89.56 86 SER A O 1
ATOM 684 N N . GLU A 1 87 ? 7.324 -3.974 -15.782 1.00 91.25 87 GLU A N 1
ATOM 685 C CA . GLU A 1 87 ? 5.972 -4.150 -15.248 1.00 91.25 87 GLU A CA 1
ATOM 686 C C . GLU A 1 87 ? 5.582 -3.081 -14.219 1.00 91.25 87 GLU A C 1
ATOM 688 O O . GLU A 1 87 ? 4.424 -3.044 -13.781 1.00 91.25 87 GLU A O 1
ATOM 693 N N . LEU A 1 88 ? 6.522 -2.212 -13.824 1.00 91.06 88 LEU A N 1
ATOM 694 C CA . LEU A 1 88 ? 6.291 -1.161 -12.836 1.00 91.06 88 LEU A CA 1
ATOM 695 C C . LEU A 1 88 ? 5.110 -0.271 -13.228 1.00 91.06 88 LEU A C 1
ATOM 697 O O . LEU A 1 88 ? 4.993 0.200 -14.360 1.00 91.06 88 LEU A O 1
ATOM 701 N N . ARG A 1 89 ? 4.227 -0.017 -12.258 1.00 91.25 89 ARG A N 1
ATOM 702 C CA . ARG A 1 89 ? 3.025 0.807 -12.454 1.00 91.25 89 ARG A CA 1
ATOM 703 C C . ARG A 1 89 ? 3.089 2.109 -11.678 1.00 91.25 89 ARG A C 1
ATOM 705 O O . ARG A 1 89 ? 2.673 3.141 -12.195 1.00 91.25 89 ARG A O 1
ATOM 712 N N . VAL A 1 90 ? 3.582 2.063 -10.440 1.00 92.12 90 VAL A N 1
ATOM 713 C CA . VAL A 1 90 ? 3.637 3.229 -9.550 1.00 92.12 90 VAL A CA 1
ATOM 714 C C . VAL A 1 90 ? 4.937 3.223 -8.756 1.00 92.12 90 VAL A C 1
ATOM 716 O O . VAL A 1 90 ? 5.243 2.254 -8.060 1.00 92.12 90 VAL A O 1
ATOM 719 N N . ILE A 1 91 ? 5.664 4.338 -8.827 1.00 91.31 91 ILE A N 1
ATOM 720 C CA . ILE A 1 91 ? 6.881 4.598 -8.054 1.00 91.31 91 ILE A CA 1
ATOM 721 C C . ILE A 1 91 ? 6.533 5.500 -6.869 1.00 91.31 91 ILE A C 1
ATOM 723 O O . ILE A 1 91 ? 5.891 6.539 -7.030 1.00 91.31 91 ILE A O 1
ATOM 727 N N . HIS A 1 92 ? 6.988 5.120 -5.679 1.00 91.94 92 HIS A N 1
ATOM 728 C CA . HIS A 1 92 ? 6.815 5.871 -4.446 1.00 91.94 92 HIS A CA 1
ATOM 729 C C . HIS A 1 92 ? 8.168 6.372 -3.923 1.00 91.94 92 HIS A C 1
ATOM 731 O O . HIS A 1 92 ? 9.026 5.612 -3.471 1.00 91.94 92 HIS A O 1
ATOM 737 N N . TYR A 1 93 ? 8.339 7.694 -3.946 1.00 90.88 93 TYR A N 1
ATOM 738 C CA . TYR A 1 93 ? 9.507 8.391 -3.408 1.00 90.88 93 TYR A CA 1
ATOM 739 C C . TYR A 1 93 ? 9.437 8.492 -1.874 1.00 90.88 93 TYR A C 1
ATOM 741 O O . TYR A 1 93 ? 9.037 9.519 -1.314 1.00 90.88 93 TYR A O 1
ATOM 749 N N . THR A 1 94 ? 9.794 7.403 -1.194 1.00 89.06 94 THR A N 1
ATOM 750 C CA . THR A 1 94 ? 9.671 7.211 0.267 1.00 89.06 94 THR A CA 1
ATOM 751 C C . THR A 1 94 ? 10.765 7.888 1.094 1.00 89.06 94 THR A C 1
ATOM 753 O O . THR A 1 94 ? 10.589 8.102 2.293 1.00 89.06 94 THR A O 1
ATOM 756 N N . LEU A 1 95 ? 11.877 8.290 0.472 1.00 85.38 95 LEU A N 1
ATOM 757 C CA . LEU A 1 95 ? 12.971 9.001 1.134 1.00 85.38 95 LEU A CA 1
ATOM 758 C C . LEU A 1 95 ? 12.548 10.445 1.431 1.00 85.38 95 LEU A C 1
ATOM 760 O O . LEU A 1 95 ? 12.818 11.339 0.644 1.00 85.38 95 LEU A O 1
ATOM 764 N N . GLY A 1 96 ? 11.847 10.661 2.549 1.00 79.75 96 GLY A N 1
ATOM 765 C CA . GLY A 1 96 ? 11.159 11.910 2.914 1.00 79.75 96 GLY A CA 1
ATOM 766 C C . GLY A 1 96 ? 11.841 13.223 2.485 1.00 79.75 96 GLY A C 1
ATOM 767 O O . GLY A 1 96 ? 11.188 13.999 1.792 1.00 79.75 96 GLY A O 1
ATOM 768 N N . PRO A 1 97 ? 13.120 13.468 2.832 1.00 82.25 97 PRO A N 1
ATOM 769 C CA . PRO A 1 97 ? 13.849 14.693 2.464 1.00 82.25 97 PRO A CA 1
ATOM 770 C C . PRO A 1 97 ? 14.287 14.799 0.992 1.00 82.25 97 PRO A C 1
ATOM 772 O O . PRO A 1 97 ? 14.846 15.815 0.591 1.00 82.25 97 PRO A O 1
ATOM 775 N N . LEU A 1 98 ? 14.129 13.731 0.214 1.00 85.50 98 LEU A N 1
ATOM 776 C CA . LEU A 1 98 ? 14.595 13.600 -1.164 1.00 85.50 98 LEU A CA 1
ATOM 777 C C . LEU A 1 98 ? 13.384 13.474 -2.085 1.00 85.50 98 LEU A C 1
ATOM 779 O O . LEU A 1 98 ? 13.124 12.411 -2.658 1.00 85.50 98 LEU A O 1
ATOM 783 N N . LYS A 1 99 ? 12.597 14.545 -2.197 1.00 86.44 99 LYS A N 1
ATOM 784 C CA . LYS A 1 99 ? 11.494 14.562 -3.154 1.00 86.44 99 LYS A CA 1
ATOM 785 C C . LYS A 1 99 ? 11.992 15.003 -4.532 1.00 86.44 99 LYS A C 1
ATOM 787 O O . LYS A 1 99 ? 12.873 15.852 -4.616 1.00 86.44 99 LYS A O 1
ATOM 792 N N . PRO A 1 100 ? 11.418 14.486 -5.633 1.00 83.75 100 PRO A N 1
ATOM 793 C CA . PRO A 1 100 ? 11.867 14.828 -6.989 1.00 83.75 100 PRO A CA 1
ATOM 794 C C . PRO A 1 100 ? 11.830 16.320 -7.332 1.00 83.75 100 PRO A C 1
ATOM 796 O O . PRO A 1 100 ? 12.603 16.778 -8.168 1.00 83.75 100 PRO A O 1
ATOM 799 N N . TRP A 1 101 ? 10.932 17.080 -6.700 1.00 84.44 101 TRP A N 1
ATOM 800 C CA . TRP A 1 101 ? 10.803 18.526 -6.896 1.00 84.44 101 TRP A CA 1
ATOM 801 C C . TRP A 1 101 ? 11.820 19.351 -6.094 1.00 84.44 101 TRP A C 1
ATOM 803 O O . TRP A 1 101 ? 11.957 20.552 -6.335 1.00 84.44 101 TRP A O 1
ATOM 813 N N . ASP A 1 102 ? 12.554 18.738 -5.165 1.00 86.50 102 ASP A N 1
ATOM 814 C CA . ASP A 1 102 ? 13.615 19.407 -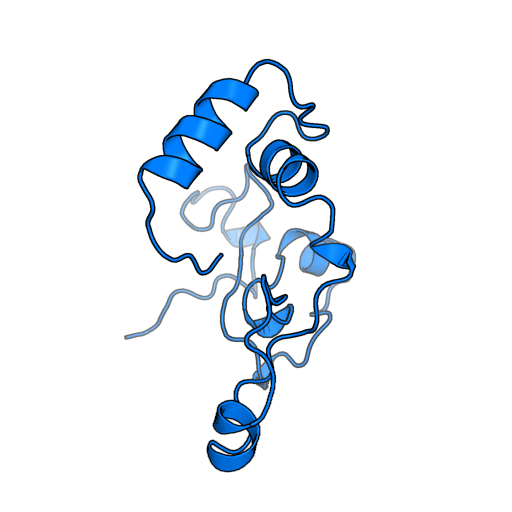4.423 1.00 86.50 102 ASP A CA 1
ATOM 815 C C . ASP A 1 102 ? 14.863 19.499 -5.313 1.00 86.50 102 ASP A C 1
ATOM 817 O O . ASP A 1 102 ? 15.669 18.575 -5.424 1.00 86.50 102 ASP A O 1
ATOM 821 N N . TRP A 1 103 ? 15.023 20.639 -5.995 1.00 83.31 103 TRP A N 1
ATOM 822 C CA . TRP A 1 103 ? 16.050 20.833 -7.031 1.00 83.31 103 TRP A CA 1
ATOM 823 C C . TRP A 1 103 ? 17.470 20.448 -6.577 1.00 83.31 103 TRP A C 1
ATOM 825 O O . TRP A 1 103 ? 18.233 19.873 -7.354 1.00 83.31 103 TRP A O 1
ATOM 835 N N . TRP A 1 104 ? 17.808 20.714 -5.314 1.00 83.69 104 TRP A N 1
ATOM 836 C CA . TRP A 1 104 ? 19.129 20.486 -4.724 1.00 83.69 104 TRP A CA 1
ATOM 837 C C . TRP A 1 104 ? 19.427 19.006 -4.410 1.00 83.69 104 TRP A C 1
ATOM 839 O O . TRP A 1 104 ? 20.597 18.644 -4.273 1.00 83.69 104 TRP A O 1
ATOM 849 N N . THR A 1 105 ? 18.409 18.140 -4.357 1.00 82.38 105 THR A N 1
ATOM 850 C CA . THR A 1 105 ? 18.530 16.681 -4.145 1.00 82.38 105 THR A CA 1
ATOM 851 C C . THR A 1 105 ? 18.086 15.852 -5.339 1.00 82.38 105 THR A C 1
ATOM 853 O O . THR A 1 105 ? 18.371 14.660 -5.374 1.00 82.38 105 THR A O 1
ATOM 856 N N . SER A 1 106 ? 17.458 16.461 -6.346 1.00 80.62 106 SER A N 1
ATOM 857 C CA . SER A 1 106 ? 16.952 15.780 -7.548 1.00 80.62 106 SER A CA 1
ATOM 858 C C . SER A 1 106 ? 17.970 14.846 -8.222 1.00 80.62 106 SER A C 1
ATOM 860 O O . SER A 1 106 ? 17.629 13.745 -8.645 1.00 80.62 106 SER A O 1
ATOM 862 N N . TRP A 1 107 ? 19.247 15.236 -8.266 1.00 80.69 107 TRP A N 1
ATOM 863 C CA . TRP A 1 107 ? 20.319 14.443 -8.873 1.00 80.69 107 TRP A CA 1
ATOM 864 C C . TRP A 1 107 ? 20.612 13.127 -8.134 1.00 80.69 107 TRP A C 1
ATOM 866 O O . TRP A 1 107 ? 21.106 12.194 -8.763 1.00 80.69 107 TRP A O 1
ATOM 876 N N . LEU A 1 108 ? 20.284 13.025 -6.839 1.00 81.12 108 LEU A N 1
ATOM 877 C CA . LEU A 1 108 ? 20.415 11.792 -6.050 1.00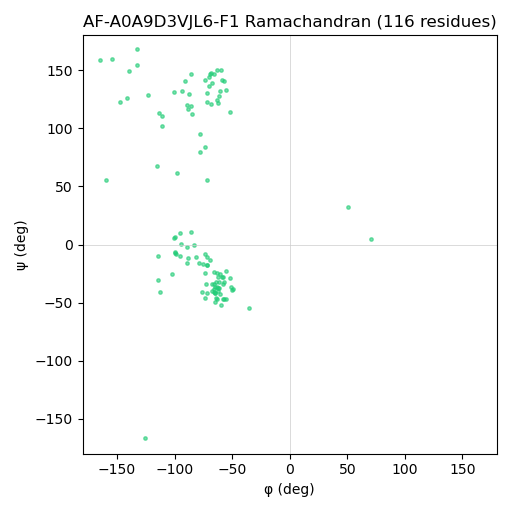 81.12 108 LEU A CA 1
ATOM 878 C C . LEU A 1 108 ? 19.372 10.737 -6.428 1.00 81.12 108 LEU A C 1
ATOM 880 O O . LEU A 1 108 ? 19.543 9.571 -6.089 1.00 81.12 108 LEU A O 1
ATOM 884 N N . LEU A 1 109 ? 18.294 11.143 -7.101 1.00 79.69 109 LEU A N 1
ATOM 885 C CA . LEU A 1 109 ? 17.204 10.260 -7.508 1.00 79.69 109 LEU A CA 1
ATOM 886 C C . LEU A 1 109 ? 17.377 9.737 -8.937 1.00 79.69 109 LEU A C 1
ATOM 888 O O . LEU A 1 109 ? 16.539 8.978 -9.402 1.00 79.69 109 LEU A O 1
ATOM 892 N N . LYS A 1 110 ? 18.447 10.100 -9.653 1.00 76.00 110 LYS A N 1
ATOM 893 C CA . LYS A 1 110 ? 18.722 9.523 -10.976 1.00 76.00 110 LYS A CA 1
ATOM 894 C C . LYS A 1 110 ? 19.151 8.055 -10.840 1.00 76.00 110 LYS A C 1
ATOM 896 O O . LYS A 1 110 ? 19.984 7.764 -9.982 1.00 76.00 110 LYS A O 1
ATOM 901 N N . PRO A 1 111 ? 18.653 7.128 -11.683 1.00 72.44 111 PRO A N 1
ATOM 902 C CA . PRO A 1 111 ? 17.830 7.338 -12.885 1.00 72.44 111 PRO A CA 1
ATOM 903 C C . PRO A 1 111 ? 16.311 7.210 -12.657 1.00 72.44 111 PRO A C 1
ATOM 905 O O . PRO A 1 111 ? 15.555 7.115 -13.618 1.00 72.44 111 PRO A O 1
ATOM 908 N N . VAL A 1 112 ? 15.853 7.135 -11.407 1.00 71.56 112 VAL A N 1
ATOM 909 C CA . VAL A 1 112 ? 14.443 6.896 -11.066 1.00 71.56 112 VAL A CA 1
ATOM 910 C C . VAL A 1 112 ? 13.607 8.176 -11.024 1.00 71.56 112 VAL A C 1
ATOM 912 O O . VAL A 1 112 ? 12.460 8.114 -10.600 1.00 71.56 112 VAL A O 1
ATOM 915 N N . ASP A 1 113 ? 14.132 9.311 -11.500 1.00 67.12 113 ASP A N 1
ATOM 916 C CA . ASP A 1 113 ? 13.434 10.588 -11.685 1.00 67.12 113 ASP A CA 1
ATOM 917 C C . ASP A 1 113 ? 12.448 10.540 -12.868 1.00 67.12 113 ASP A C 1
ATOM 919 O O . ASP A 1 113 ? 12.496 11.341 -13.801 1.00 67.12 113 ASP A O 1
ATOM 923 N N . VAL A 1 114 ? 11.525 9.577 -12.830 1.00 65.94 114 VAL A N 1
ATOM 924 C CA . VAL A 1 114 ? 10.468 9.416 -13.827 1.00 65.94 114 VAL A CA 1
ATOM 925 C C . VAL A 1 114 ? 9.303 10.325 -13.449 1.00 65.94 114 VAL A C 1
ATOM 927 O O . VAL A 1 114 ? 8.613 10.111 -12.448 1.00 65.94 114 VAL A O 1
ATOM 930 N N . TRP A 1 115 ? 9.075 11.347 -14.266 1.00 59.44 115 TRP A N 1
ATOM 931 C CA . TRP A 1 115 ? 7.837 12.119 -14.274 1.00 59.44 115 TRP A CA 1
ATOM 932 C C . TRP A 1 115 ? 6.887 11.469 -15.276 1.00 59.44 115 TRP A C 1
ATOM 934 O O . TRP A 1 115 ? 7.342 11.021 -16.327 1.00 59.44 115 TRP A O 1
ATOM 944 N N . GLN A 1 116 ? 5.585 11.395 -14.976 1.00 55.00 116 GLN A N 1
ATOM 945 C CA . GLN A 1 116 ? 4.608 10.982 -15.988 1.00 55.00 116 GLN A CA 1
ATOM 946 C C . GLN A 1 116 ? 4.804 11.852 -17.235 1.00 55.00 116 GLN A C 1
ATOM 948 O O . GLN A 1 116 ? 4.618 13.068 -17.187 1.00 55.00 116 GLN A O 1
ATOM 953 N N . VAL A 1 117 ? 5.234 11.226 -18.329 1.00 45.97 117 VAL A N 1
ATOM 954 C CA . VAL A 1 117 ? 5.301 11.861 -19.642 1.00 45.97 117 VAL A CA 1
ATOM 955 C C . VAL A 1 117 ? 3.915 11.685 -20.252 1.00 45.97 117 VAL A C 1
ATOM 957 O O . VAL A 1 117 ? 3.439 10.554 -20.353 1.00 45.97 117 VAL A O 1
ATOM 960 N N . TYR A 1 118 ? 3.250 12.805 -20.538 1.00 37.97 118 TYR A N 1
ATOM 961 C CA . TYR A 1 118 ? 1.923 12.853 -21.157 1.00 37.97 118 TYR A CA 1
ATOM 962 C C . TYR A 1 118 ? 1.909 12.228 -22.553 1.00 37.97 118 TYR A C 1
ATOM 964 O O . TYR A 1 118 ? 2.916 12.399 -23.281 1.00 37.97 118 TYR A O 1
#

pLDDT: mean 90.05, std 10.01, range [37.97, 98.69]

Secondary structure (DSSP, 8-state):
------HHHHHHHHHHTTTS--TTSSHHHHHHHHTTTGGGSEEP-TT--HHHHHHSPPPS-EEPPGGGSEEHHHHHHHTS-SS-GGG---EE---TT--TT-TTTGGGGTT-------

Foldseek 3Di:
DDDDDDPVVVVVLVVCVVPFDQPVPDPVSSVCSVPVCQVVAAADDPPPDVVCVVPDDDDPDHDYDCLAEFELVVCLVVVDTPDPPVSRDDYDDPVVVQDCPPPVNVVVSPPVSDDPDD

InterPro domains:
  IPR029044 Nucleotide-diphospho-sugar transferases [G3DSA:3.90.550.10] (1-117)
  IPR029044 Nucleotide-diphospho-sugar transferases [SSF53448] (1-106)
  IPR050587 GNT1/Glycosyltransferase 8 [PTHR11183] (1-113)

Radius of gyration: 17.71 Å; Cα contacts (8 Å, |Δi|>4): 92; chains: 1; bounding box: 39×38×43 Å

Mean predicted aligned error: 5.11 Å

Sequence (118 aa):
MVVEPSEAVFNDMMSKVNTLPSYTGGDQGFLNSYYSDFPNAHVFDPNIPQEVLKVRPVPEMERLSTLYNADVGLYMIANKWMVDESELRVIHYTLGPLKPWDWWTSWLLKPVDVWQVY